Protein AF-A0A7L5FIG6-F1 (afdb_monomer_lite)

Sequence (132 aa):
MTQLLLTAAALLFFLNIPAQQEKPFLLISRYNMEKSFMCSPRAWISEEVNDRQEYALKRNEFVQEHKTSNPSTEFISAKECVTVYEYKKKQSGFDCQPTVHGIVKGMTIESYKEQLKNRIEKMLVNMPPNPK

Radius of gyration: 21.61 Å; chains: 1; bounding box: 67×34×54 Å

Secondary structure (DSSP, 8-state):
-HHHHHHHHHHHHHHHGGGS-PPPEEEEEEE-TTS-TTTPPEEEEEEE-SSHHHHHHHHHHHHHHTT-S--EEEEE-TT-EEEEEEEE---TT-SS--EEEEEEEESSHHHHHHHHHHHHHHHHHTPPPPP-

pLDDT: mean 71.75, std 11.19, range [41.94, 90.81]

Structure (mmCIF, N/CA/C/O backbone):
data_AF-A0A7L5FIG6-F1
#
_entry.id   AF-A0A7L5FIG6-F1
#
loop_
_atom_site.group_PDB
_atom_site.id
_atom_site.type_symbol
_atom_site.label_atom_id
_atom_site.label_alt_id
_atom_site.label_comp_id
_atom_site.label_asym_id
_atom_site.label_entity_id
_atom_site.label_seq_id
_atom_site.pdbx_PDB_ins_code
_atom_site.Cartn_x
_atom_site.Cartn_y
_atom_site.Cartn_z
_atom_site.occupancy
_atom_site.B_iso_or_equiv
_atom_site.auth_seq_id
_atom_site.auth_comp_id
_atom_site.auth_asym_id
_atom_site.auth_atom_id
_atom_site.pdbx_PDB_model_num
ATOM 1 N N . MET A 1 1 ? -40.135 15.916 30.447 1.00 62.22 1 MET A N 1
ATOM 2 C CA . MET A 1 1 ? -39.289 14.702 30.560 1.00 62.22 1 MET A CA 1
ATOM 3 C C . MET A 1 1 ? -38.956 14.092 29.200 1.00 62.22 1 MET A C 1
ATOM 5 O O . MET A 1 1 ? -37.790 13.852 28.929 1.00 62.22 1 MET A O 1
ATOM 9 N N . THR A 1 2 ? -39.936 13.910 28.315 1.00 65.06 2 THR A N 1
ATOM 10 C CA . THR A 1 2 ? -39.784 13.295 26.979 1.00 65.06 2 THR A CA 1
ATOM 11 C C . THR A 1 2 ? -38.789 14.011 26.055 1.00 65.06 2 THR A C 1
ATOM 13 O O . THR A 1 2 ? -38.041 13.367 25.331 1.00 65.06 2 THR A O 1
ATOM 16 N N . GLN A 1 3 ? -38.721 15.341 26.123 1.00 70.94 3 GLN A N 1
ATOM 17 C CA . GLN A 1 3 ? -37.838 16.156 25.276 1.00 70.94 3 GLN A CA 1
ATOM 18 C C . GLN A 1 3 ? -36.348 16.004 25.614 1.00 70.94 3 GLN A C 1
ATOM 20 O O . GLN A 1 3 ? -35.515 16.105 24.724 1.00 70.94 3 GLN A O 1
ATOM 25 N N . LEU A 1 4 ? -36.027 15.721 26.881 1.00 73.06 4 LEU A N 1
ATOM 26 C CA . LEU A 1 4 ? -34.656 15.546 27.377 1.00 73.06 4 LEU A CA 1
ATOM 27 C C . LEU A 1 4 ? -34.071 14.181 26.969 1.00 73.06 4 LEU A C 1
ATOM 29 O O . LEU A 1 4 ? -32.878 14.053 26.720 1.00 73.06 4 LEU A O 1
ATOM 33 N N . LEU A 1 5 ? -34.936 13.168 26.859 1.00 73.75 5 LEU A N 1
ATOM 34 C CA . LEU A 1 5 ? -34.581 11.832 26.373 1.00 73.75 5 LEU A CA 1
ATOM 35 C C . LEU A 1 5 ? -34.307 11.827 24.863 1.00 73.75 5 LEU A C 1
ATOM 37 O O . LEU A 1 5 ? -33.359 11.191 24.413 1.00 73.75 5 LEU A O 1
ATOM 41 N N . LEU A 1 6 ? -35.099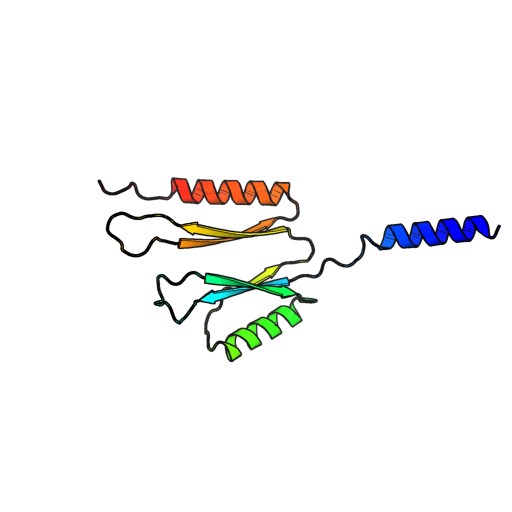 12.574 24.088 1.00 76.69 6 LEU A N 1
ATOM 42 C CA . LEU A 1 6 ? -34.919 12.709 22.638 1.00 76.69 6 LEU A CA 1
ATOM 43 C C . LEU A 1 6 ? -33.616 13.429 22.274 1.00 76.69 6 LEU A C 1
ATOM 45 O O . LEU A 1 6 ? -32.910 12.992 21.368 1.00 76.69 6 LEU A O 1
ATOM 49 N N . THR A 1 7 ? -33.257 14.493 22.997 1.00 77.44 7 THR A N 1
ATOM 50 C CA . THR A 1 7 ? -31.985 15.197 22.777 1.00 77.44 7 THR A CA 1
ATOM 51 C C . THR A 1 7 ? -30.778 14.360 23.181 1.00 77.44 7 THR A C 1
ATOM 53 O O . THR A 1 7 ? -29.793 14.352 22.446 1.00 77.44 7 THR A O 1
ATOM 56 N N . ALA A 1 8 ? -30.852 13.600 24.278 1.00 78.19 8 ALA A N 1
ATOM 57 C CA . ALA A 1 8 ? -29.785 12.676 24.668 1.00 78.19 8 ALA A CA 1
ATOM 58 C C . ALA A 1 8 ? -29.584 11.546 23.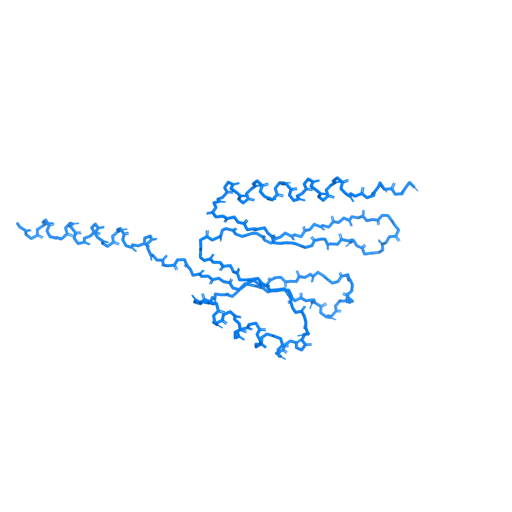640 1.00 78.19 8 ALA A C 1
ATOM 60 O O . ALA A 1 8 ? -28.449 11.234 23.279 1.00 78.19 8 ALA A O 1
ATOM 61 N N . ALA A 1 9 ? -30.675 10.973 23.120 1.00 78.19 9 ALA A N 1
ATOM 62 C CA . ALA A 1 9 ? -30.620 9.943 22.083 1.00 78.19 9 ALA A CA 1
ATOM 63 C C . ALA A 1 9 ? -30.040 10.475 20.761 1.00 78.19 9 ALA A C 1
ATOM 65 O O . ALA A 1 9 ? -29.221 9.803 20.137 1.00 78.19 9 ALA A O 1
ATOM 66 N N . ALA A 1 10 ? -30.407 11.699 20.364 1.00 76.31 10 ALA A N 1
ATOM 67 C CA . ALA A 1 10 ? -29.845 12.350 19.186 1.00 76.31 10 ALA A CA 1
ATOM 68 C C . ALA A 1 10 ? -28.338 12.608 19.349 1.00 76.31 10 ALA A C 1
ATOM 70 O O . ALA A 1 10 ? -27.565 12.256 18.462 1.00 76.31 10 ALA A O 1
ATOM 71 N N . LEU A 1 11 ? -27.900 13.141 20.497 1.00 76.12 11 LEU A N 1
ATOM 72 C CA 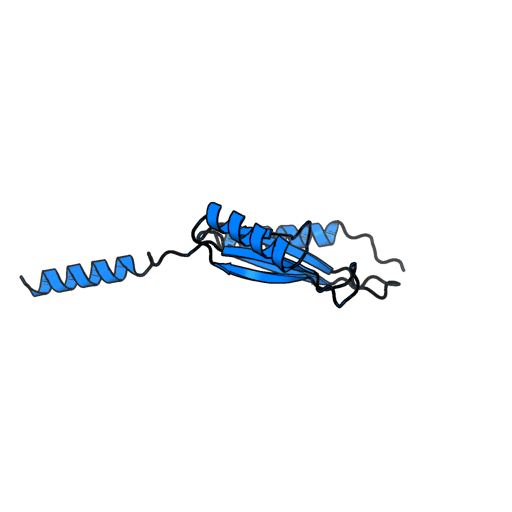. LEU A 1 11 ? -26.478 13.359 20.797 1.00 76.12 11 LEU A CA 1
ATOM 73 C C . LEU A 1 11 ? -25.668 12.056 20.765 1.00 76.12 11 LEU A C 1
ATOM 75 O O . LEU A 1 11 ? -24.585 12.030 20.188 1.00 76.12 11 LEU A O 1
ATOM 79 N N . LEU A 1 12 ? -26.201 10.968 21.327 1.00 69.38 12 LEU A N 1
ATOM 80 C CA . LEU A 1 12 ? -25.570 9.648 21.258 1.00 69.38 12 LEU A CA 1
ATOM 81 C C . LEU A 1 12 ? -25.458 9.148 19.814 1.00 69.38 12 LEU A C 1
ATOM 83 O O . LEU A 1 12 ? -24.421 8.607 19.444 1.00 69.38 12 LEU A O 1
ATOM 87 N N . PHE A 1 13 ? -26.471 9.363 18.974 1.00 68.25 13 PHE A N 1
ATOM 88 C CA . PHE A 1 13 ? -26.394 9.014 17.554 1.00 68.25 13 PHE A CA 1
ATOM 89 C C . PHE A 1 13 ? -25.313 9.827 16.826 1.00 68.25 13 PHE A C 1
ATOM 91 O O . PHE A 1 13 ? -24.484 9.245 16.132 1.00 68.25 13 PHE A O 1
ATOM 98 N N . PHE A 1 14 ? -25.250 11.147 17.038 1.00 65.69 14 PHE A N 1
ATOM 99 C CA . PHE A 1 14 ? -24.244 12.015 16.409 1.00 65.69 14 PHE A CA 1
ATOM 100 C C . PHE A 1 14 ? -22.807 11.717 16.861 1.00 65.69 14 PHE A C 1
ATOM 102 O O . PHE A 1 14 ? -21.887 11.834 16.055 1.00 65.69 14 PHE A O 1
ATOM 109 N N . LEU A 1 15 ? -22.605 11.281 18.109 1.00 61.44 15 LEU A N 1
ATOM 110 C CA . LEU A 1 15 ? -21.291 10.868 18.616 1.00 61.44 15 LEU A CA 1
ATOM 111 C C . LEU A 1 15 ? -20.835 9.499 18.082 1.00 61.44 15 LEU A C 1
ATOM 113 O O . LEU A 1 15 ? -19.637 9.234 18.058 1.00 61.44 15 LEU A O 1
ATOM 117 N N . ASN A 1 16 ? -21.757 8.645 17.622 1.00 57.81 16 ASN A N 1
ATOM 118 C CA . ASN A 1 16 ? -21.432 7.327 17.064 1.00 57.81 16 ASN A CA 1
ATOM 119 C C . ASN A 1 16 ? -21.250 7.321 15.534 1.00 57.81 16 ASN A C 1
ATOM 121 O O . ASN A 1 16 ? -20.671 6.379 15.003 1.00 57.81 16 ASN A O 1
ATOM 125 N N . ILE A 1 17 ? -21.679 8.360 14.806 1.00 57.34 17 ILE A N 1
ATOM 126 C CA . ILE A 1 17 ? -21.419 8.479 13.356 1.00 57.34 17 ILE A CA 1
ATOM 127 C C . ILE A 1 17 ? -19.914 8.537 13.021 1.00 57.34 17 ILE A C 1
ATOM 129 O O . ILE A 1 17 ? -19.509 7.810 12.118 1.00 57.34 17 ILE A O 1
ATOM 133 N N . PRO A 1 18 ? -19.045 9.289 13.732 1.00 54.84 18 PRO A N 1
ATOM 134 C CA . PRO A 1 18 ? -17.599 9.230 13.488 1.00 54.84 18 PRO A CA 1
ATOM 135 C C . PRO A 1 18 ? -16.952 7.915 13.961 1.00 54.84 18 PRO A C 1
ATOM 137 O O . PRO A 1 18 ? -15.773 7.699 13.708 1.00 54.84 18 PRO A O 1
ATOM 140 N N . ALA A 1 19 ? -17.708 7.025 14.618 1.00 53.34 19 ALA A N 1
ATOM 141 C CA . ALA A 1 19 ? -17.303 5.643 14.867 1.00 53.34 19 ALA A CA 1
ATOM 142 C C . ALA A 1 19 ? -17.693 4.694 13.716 1.00 53.34 19 ALA A C 1
ATOM 144 O O . ALA A 1 19 ? -17.510 3.482 13.857 1.00 53.34 19 ALA A O 1
ATOM 145 N N . GLN A 1 20 ? -18.206 5.210 12.581 1.00 53.19 20 GLN A N 1
ATOM 146 C CA . GLN A 1 20 ? -18.230 4.464 11.322 1.00 53.19 20 GLN A CA 1
ATOM 147 C C . GLN A 1 20 ? -16.812 3.980 11.052 1.00 53.19 20 GLN A C 1
ATOM 149 O O . GLN A 1 20 ? -15.912 4.759 10.757 1.00 53.19 20 GLN A O 1
ATOM 154 N N . GLN A 1 21 ? -16.634 2.681 11.271 1.00 55.25 21 GLN A N 1
ATOM 155 C CA . GLN A 1 21 ? -15.359 1.996 11.271 1.00 55.25 21 GLN A CA 1
ATOM 156 C C . GLN A 1 21 ? -14.659 2.273 9.949 1.00 55.25 21 GLN A C 1
ATOM 158 O O . GLN A 1 21 ? -15.046 1.730 8.915 1.00 55.25 21 GLN A O 1
ATOM 163 N N . GLU A 1 22 ? -13.623 3.107 9.990 1.00 63.91 22 GLU A N 1
ATOM 164 C CA . GLU A 1 22 ? -12.591 3.083 8.966 1.00 63.91 22 GLU A CA 1
ATOM 165 C C . GLU A 1 22 ? -12.175 1.612 8.834 1.00 63.91 22 GLU A C 1
ATOM 167 O O . GLU A 1 22 ? -11.852 0.954 9.830 1.00 63.91 22 GLU A O 1
ATOM 172 N N . LYS A 1 23 ? -12.319 1.040 7.638 1.00 62.50 23 LYS A N 1
ATOM 173 C CA . LYS A 1 23 ? -11.975 -0.360 7.392 1.00 62.50 23 LYS A CA 1
ATOM 174 C C . LYS A 1 23 ? -10.549 -0.438 6.863 1.00 62.50 23 LYS A C 1
ATOM 176 O O . LYS A 1 23 ? -10.145 0.426 6.082 1.00 62.50 23 LYS A O 1
ATOM 181 N N . PRO A 1 24 ? -9.767 -1.445 7.282 1.00 74.75 24 PRO A N 1
ATOM 182 C CA . PRO A 1 24 ? -8.474 -1.686 6.672 1.00 74.75 24 PRO A CA 1
ATOM 183 C C . PRO A 1 24 ? -8.624 -2.027 5.182 1.00 74.75 24 PRO A C 1
ATOM 185 O O . PRO A 1 24 ? -9.689 -2.416 4.703 1.00 74.75 24 PRO A O 1
ATOM 188 N N . PHE A 1 25 ? -7.541 -1.888 4.428 1.00 79.00 25 PHE A N 1
ATOM 189 C CA . PHE A 1 25 ? -7.524 -2.226 3.010 1.00 79.00 25 PHE A CA 1
ATOM 190 C C . PHE A 1 25 ? -6.218 -2.909 2.606 1.00 79.00 25 PHE A C 1
ATOM 192 O O . PHE A 1 25 ? -5.148 -2.702 3.182 1.00 79.00 25 PHE A O 1
ATOM 199 N N . LEU A 1 26 ? -6.325 -3.758 1.594 1.00 77.19 26 LEU A N 1
ATOM 200 C CA . LEU A 1 26 ? -5.237 -4.349 0.841 1.00 77.19 26 LEU A CA 1
ATOM 201 C C . LEU A 1 26 ? -4.844 -3.385 -0.282 1.00 77.19 26 LEU A C 1
ATOM 203 O O . LEU A 1 26 ? -5.660 -3.062 -1.141 1.00 77.19 26 LEU A O 1
ATOM 207 N N . LEU A 1 27 ? -3.579 -2.970 -0.311 1.00 77.75 27 LEU A N 1
ATOM 208 C CA . LEU A 1 27 ? -2.958 -2.385 -1.498 1.00 77.75 27 LEU A CA 1
ATOM 209 C C . LEU A 1 27 ? -2.193 -3.468 -2.241 1.00 77.75 27 LEU A C 1
ATOM 211 O O . LEU A 1 27 ? -1.311 -4.108 -1.671 1.00 77.75 27 LEU A O 1
ATOM 215 N N . ILE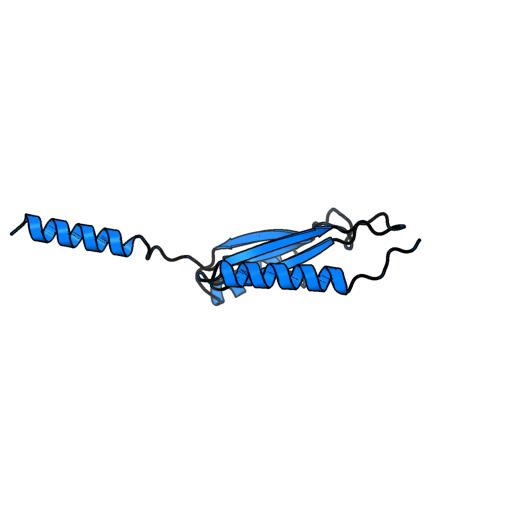 A 1 28 ? -2.486 -3.647 -3.521 1.00 73.19 28 ILE A N 1
ATOM 216 C CA . ILE A 1 28 ? -1.833 -4.643 -4.362 1.00 73.19 28 ILE A CA 1
ATOM 217 C C . ILE A 1 28 ? -1.382 -4.014 -5.669 1.00 73.19 28 ILE A C 1
ATOM 219 O O . ILE A 1 28 ? -2.138 -3.309 -6.330 1.00 73.19 28 ILE A O 1
ATOM 223 N N . SER A 1 29 ? -0.128 -4.244 -6.050 1.00 71.94 29 SER A N 1
ATOM 224 C CA . SER A 1 29 ? 0.365 -3.833 -7.362 1.00 71.94 29 SER A CA 1
ATOM 225 C C . SER A 1 29 ? 0.400 -5.002 -8.326 1.00 71.94 29 SER A C 1
ATOM 227 O O . SER A 1 29 ? 0.869 -6.096 -7.998 1.00 71.94 29 SER A O 1
ATOM 229 N N . ARG A 1 30 ? -0.038 -4.732 -9.555 1.00 68.12 30 ARG A N 1
ATOM 230 C CA . ARG A 1 30 ? 0.149 -5.629 -10.691 1.00 68.12 30 ARG A CA 1
ATOM 231 C C . ARG A 1 30 ? 1.135 -5.039 -11.683 1.00 68.12 30 ARG A C 1
ATOM 233 O O . ARG A 1 30 ? 1.086 -3.847 -11.999 1.00 68.12 30 ARG A O 1
ATOM 240 N N . TYR A 1 31 ? 2.002 -5.896 -12.206 1.00 61.22 31 TYR A N 1
ATOM 241 C CA . TYR A 1 31 ? 2.724 -5.592 -13.433 1.00 61.22 31 TYR A CA 1
ATOM 242 C C . TYR A 1 31 ? 1.730 -5.647 -14.588 1.00 61.22 31 TYR A C 1
ATOM 244 O O . TYR A 1 31 ? 0.974 -6.612 -14.711 1.00 61.22 31 TYR A O 1
ATOM 252 N N . ASN A 1 32 ? 1.712 -4.615 -15.427 1.00 58.81 32 ASN A N 1
ATOM 253 C CA . ASN A 1 32 ? 1.009 -4.720 -16.694 1.00 58.81 32 ASN A CA 1
ATOM 254 C C . ASN A 1 32 ? 1.820 -5.649 -17.611 1.00 58.81 32 ASN A C 1
ATOM 256 O O . ASN A 1 32 ? 2.794 -5.202 -18.204 1.00 58.81 32 ASN A O 1
ATOM 260 N N . MET A 1 33 ? 1.425 -6.924 -17.700 1.00 54.78 33 MET A N 1
ATOM 261 C CA . MET A 1 33 ? 2.148 -7.940 -18.476 1.00 54.78 33 MET A CA 1
ATOM 262 C C . MET A 1 33 ? 2.115 -7.700 -19.996 1.00 54.78 33 MET A C 1
ATOM 264 O O . MET A 1 33 ? 2.924 -8.286 -20.709 1.00 54.78 33 MET A O 1
ATOM 268 N N . GLU A 1 34 ? 1.225 -6.839 -20.505 1.00 55.66 34 GLU A N 1
ATOM 269 C CA . GLU A 1 34 ? 1.168 -6.491 -21.935 1.00 55.66 34 GLU A CA 1
ATOM 270 C C . GLU A 1 34 ? 2.294 -5.539 -22.357 1.00 55.66 34 GLU A C 1
ATOM 272 O O . GLU A 1 34 ? 2.599 -5.406 -23.541 1.00 55.66 34 GLU A O 1
ATOM 277 N N . LYS A 1 35 ? 2.928 -4.861 -21.395 1.00 51.25 35 LYS A N 1
ATOM 278 C CA . LYS A 1 35 ? 4.102 -4.015 -21.619 1.00 51.25 35 LYS A CA 1
ATOM 279 C C . LYS A 1 35 ? 5.288 -4.709 -20.953 1.00 51.25 35 LYS A C 1
ATOM 281 O O . LYS A 1 35 ? 5.168 -5.252 -19.867 1.00 51.25 35 LYS A O 1
ATOM 286 N N . SER A 1 36 ? 6.423 -4.764 -21.634 1.00 48.47 36 SER A N 1
ATOM 287 C CA . SER A 1 36 ? 7.605 -5.547 -21.251 1.00 48.47 36 SER A CA 1
ATOM 288 C C . SER A 1 36 ? 7.975 -5.469 -19.754 1.00 48.47 36 SER A C 1
ATOM 290 O O . SER A 1 36 ? 7.994 -4.397 -19.147 1.00 48.47 36 SER A O 1
ATOM 292 N N . PHE A 1 37 ? 8.340 -6.635 -19.202 1.00 53.25 37 PHE A N 1
ATOM 293 C CA . PHE A 1 37 ? 8.550 -6.973 -17.780 1.00 53.25 37 PHE A CA 1
ATOM 294 C C . PHE A 1 37 ? 9.384 -5.982 -16.937 1.00 53.25 37 PHE A C 1
ATOM 296 O O . PHE A 1 37 ? 9.270 -5.981 -15.714 1.00 53.25 37 PHE A O 1
ATOM 303 N N . MET A 1 38 ? 10.238 -5.156 -17.557 1.00 53.16 38 MET A N 1
ATOM 304 C CA . MET A 1 38 ? 11.124 -4.213 -16.854 1.00 53.16 38 MET A CA 1
ATOM 305 C C . MET A 1 38 ? 10.642 -2.755 -16.838 1.00 53.16 38 MET A C 1
ATOM 307 O O . MET A 1 38 ? 11.092 -1.996 -15.985 1.00 53.16 38 MET A O 1
ATOM 311 N N . CYS A 1 39 ? 9.752 -2.347 -17.749 1.00 57.03 39 CYS A N 1
ATOM 312 C CA . CYS A 1 39 ? 9.395 -0.930 -17.948 1.00 57.03 39 CYS A CA 1
ATOM 313 C C . CYS A 1 39 ? 7.880 -0.680 -17.953 1.00 57.03 39 CYS A C 1
ATOM 315 O O . CYS A 1 39 ? 7.416 0.420 -18.256 1.00 57.03 39 CYS A O 1
ATOM 317 N N . SER A 1 40 ? 7.090 -1.698 -17.616 1.00 57.88 40 SER A N 1
ATOM 318 C CA . SER A 1 40 ? 5.648 -1.577 -17.446 1.00 57.88 40 SER A CA 1
ATOM 319 C C . SER A 1 40 ? 5.308 -0.817 -16.157 1.00 57.88 40 SER A C 1
ATOM 321 O O . SER A 1 40 ? 5.765 -1.233 -15.086 1.00 57.88 40 SER A O 1
ATOM 323 N N . PRO A 1 41 ? 4.479 0.242 -16.213 1.00 56.31 41 PRO A N 1
ATOM 324 C CA . PRO A 1 41 ? 4.010 0.913 -15.007 1.00 56.31 41 PRO A CA 1
ATOM 325 C C . PRO A 1 41 ? 3.255 -0.077 -14.114 1.00 56.31 41 PRO A C 1
ATOM 327 O O . PRO A 1 41 ? 2.440 -0.871 -14.598 1.00 56.31 41 PRO A O 1
ATOM 330 N N . ARG A 1 42 ? 3.534 -0.041 -12.807 1.00 66.12 42 ARG A N 1
ATOM 331 C CA . ARG A 1 42 ? 2.769 -0.810 -11.821 1.00 66.12 42 ARG A CA 1
ATOM 332 C C . ARG A 1 42 ? 1.430 -0.127 -11.579 1.00 66.12 42 ARG A C 1
ATOM 334 O O . ARG A 1 42 ? 1.392 1.000 -11.094 1.00 66.12 42 ARG A O 1
ATOM 341 N N . ALA A 1 43 ? 0.338 -0.824 -11.878 1.00 66.88 43 ALA A N 1
ATOM 342 C CA . ALA A 1 43 ? -0.989 -0.376 -11.477 1.00 66.88 43 ALA A CA 1
ATOM 343 C C . ALA A 1 43 ? -1.251 -0.850 -10.046 1.00 66.88 43 ALA A C 1
ATOM 345 O O . ALA A 1 43 ? -1.141 -2.046 -9.767 1.00 66.88 43 ALA A O 1
ATOM 346 N N . TRP A 1 44 ? -1.574 0.084 -9.156 1.00 73.12 44 TRP A N 1
ATOM 347 C CA . TRP A 1 44 ? -1.980 -0.212 -7.787 1.00 73.12 44 TRP A CA 1
ATOM 348 C C . TRP A 1 44 ? -3.499 -0.290 -7.709 1.00 73.12 44 TRP A C 1
ATOM 350 O O . TRP A 1 44 ? -4.195 0.588 -8.214 1.00 73.12 44 TRP A O 1
ATOM 360 N N . ILE A 1 45 ? -3.991 -1.352 -7.089 1.00 72.12 45 ILE A N 1
ATOM 361 C CA . ILE A 1 45 ? -5.401 -1.598 -6.813 1.00 72.12 45 ILE A CA 1
ATOM 362 C C . ILE A 1 45 ? -5.559 -1.601 -5.290 1.00 72.12 45 ILE A C 1
ATOM 364 O O . ILE A 1 45 ? -4.676 -2.075 -4.570 1.00 72.12 45 ILE A O 1
ATOM 368 N N . SER A 1 46 ? -6.659 -1.034 -4.807 1.00 78.75 46 SER A N 1
ATOM 369 C CA . SER A 1 46 ? -7.035 -1.034 -3.395 1.00 78.75 46 SER A CA 1
ATOM 370 C C . SER A 1 46 ? -8.314 -1.838 -3.206 1.00 78.75 46 SER A C 1
ATOM 372 O O . SER A 1 46 ? -9.301 -1.572 -3.890 1.00 78.75 46 SER A O 1
ATOM 374 N N . GLU A 1 47 ? -8.314 -2.762 -2.255 1.00 80.56 47 GLU A N 1
ATOM 375 C CA . GLU A 1 47 ? -9.499 -3.523 -1.866 1.00 80.56 47 GLU A CA 1
ATOM 376 C C . GLU A 1 47 ? -9.715 -3.454 -0.361 1.00 80.56 47 GLU A C 1
ATOM 378 O O . GLU A 1 47 ? -8.792 -3.705 0.408 1.00 80.56 47 GLU A O 1
ATOM 383 N N . GLU A 1 48 ? -10.937 -3.166 0.077 1.00 80.56 48 GLU A N 1
ATOM 384 C CA . GLU A 1 48 ? -11.284 -3.240 1.498 1.00 80.56 48 GLU A CA 1
ATOM 385 C C . GLU A 1 48 ? -11.146 -4.677 2.025 1.00 80.56 48 GLU A C 1
ATOM 387 O O . GLU A 1 48 ? -11.430 -5.655 1.320 1.00 80.56 48 GLU A O 1
ATOM 392 N N . VAL A 1 49 ? -10.707 -4.784 3.279 1.00 83.88 49 VAL A N 1
ATOM 393 C CA . VAL A 1 49 ? -10.637 -6.023 4.060 1.00 83.88 49 VAL A CA 1
ATOM 394 C C . VAL A 1 49 ? -11.106 -5.736 5.482 1.00 83.88 49 VAL A C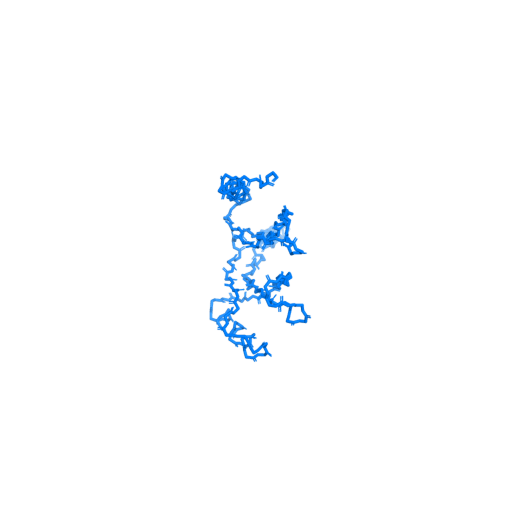 1
ATOM 396 O O . VAL A 1 49 ? -11.034 -4.606 5.953 1.00 83.88 49 VAL A O 1
ATOM 399 N N . ASN A 1 50 ? -11.582 -6.746 6.198 1.00 82.06 50 ASN A N 1
ATOM 400 C CA . ASN A 1 50 ? -12.001 -6.593 7.588 1.00 82.06 50 ASN A CA 1
ATOM 401 C C . ASN A 1 50 ? -10.829 -6.811 8.553 1.00 82.06 50 ASN A C 1
ATOM 403 O O . ASN A 1 50 ? -10.729 -6.133 9.575 1.00 82.06 50 ASN A O 1
ATOM 407 N N . ASP A 1 51 ? -9.917 -7.728 8.222 1.00 81.56 51 ASP A N 1
ATOM 408 C CA . ASP A 1 51 ? -8.789 -8.086 9.078 1.00 81.56 51 ASP A CA 1
ATOM 409 C C . ASP A 1 51 ? -7.590 -8.674 8.303 1.00 81.56 51 ASP A C 1
ATOM 411 O O . ASP A 1 51 ? -7.529 -8.703 7.070 1.00 81.56 51 ASP A O 1
ATOM 415 N N . ARG A 1 52 ? -6.586 -9.130 9.061 1.00 83.50 52 ARG A N 1
ATOM 416 C CA . ARG A 1 52 ? -5.351 -9.708 8.523 1.00 83.50 52 ARG A CA 1
ATOM 417 C C . ARG A 1 52 ? -5.535 -11.117 7.943 1.00 83.50 52 ARG A C 1
ATOM 419 O O . ARG A 1 52 ? -4.728 -11.520 7.104 1.00 83.50 52 ARG A O 1
ATOM 426 N N . GLN A 1 53 ? -6.534 -11.876 8.393 1.00 88.38 53 GLN A N 1
ATOM 427 C CA . GLN A 1 53 ? -6.840 -13.192 7.828 1.00 88.38 53 GLN A CA 1
ATOM 428 C C . GLN A 1 53 ? -7.472 -13.035 6.446 1.00 88.38 53 GLN A C 1
ATOM 430 O O . GLN A 1 53 ? -6.999 -13.659 5.497 1.00 88.38 53 GLN A O 1
ATOM 435 N N . GLU A 1 54 ? -8.450 -12.138 6.304 1.00 86.31 54 GLU A N 1
ATOM 436 C CA . GLU A 1 54 ? -9.053 -11.814 5.009 1.00 86.31 54 GLU A CA 1
ATOM 437 C C . GLU A 1 54 ? -8.016 -11.252 4.030 1.00 86.31 54 GLU A C 1
ATOM 439 O O . GLU A 1 54 ? -7.965 -11.667 2.874 1.00 86.31 54 GLU A O 1
ATOM 444 N N . TYR A 1 55 ? -7.109 -10.391 4.504 1.00 87.19 55 TYR A N 1
ATOM 445 C CA . TYR A 1 55 ? -5.956 -9.944 3.717 1.00 87.19 55 TYR A CA 1
ATOM 446 C C . TYR A 1 55 ? -5.143 -11.112 3.140 1.00 87.19 55 TYR A C 1
ATOM 448 O O . TYR A 1 55 ? -4.788 -11.101 1.959 1.00 87.19 55 TYR A O 1
ATOM 456 N N . ALA A 1 56 ? -4.821 -12.116 3.962 1.00 87.75 56 ALA A N 1
ATOM 457 C CA . ALA A 1 56 ? -4.017 -13.253 3.523 1.00 87.75 56 ALA A CA 1
ATOM 458 C C . ALA A 1 56 ? -4.757 -14.090 2.472 1.00 87.75 56 ALA A C 1
ATOM 460 O O . ALA A 1 56 ? -4.142 -14.536 1.502 1.00 87.75 56 ALA A O 1
ATOM 461 N N . LEU A 1 57 ? -6.068 -14.260 2.651 1.00 90.81 57 LEU A N 1
ATOM 462 C CA . LEU A 1 57 ? -6.935 -14.965 1.716 1.00 90.81 57 LEU A CA 1
ATOM 463 C C . LEU A 1 57 ? -6.991 -14.246 0.361 1.00 90.81 57 LEU A C 1
ATOM 465 O O . LEU A 1 57 ? -6.566 -14.826 -0.637 1.00 90.81 57 LEU A O 1
ATOM 469 N N . LYS A 1 58 ? -7.361 -12.961 0.337 1.00 86.44 58 LYS A N 1
ATOM 470 C CA . LYS A 1 58 ? -7.433 -12.166 -0.901 1.00 86.44 58 LYS A CA 1
ATOM 471 C C . LYS A 1 58 ? -6.098 -12.061 -1.631 1.00 86.44 58 LYS A C 1
ATOM 473 O O . LYS A 1 58 ? -6.033 -12.144 -2.855 1.00 86.44 58 LYS A O 1
ATOM 478 N N . ARG A 1 59 ? -4.990 -11.929 -0.893 1.00 86.50 59 ARG A N 1
ATOM 479 C CA . ARG A 1 59 ? -3.646 -11.963 -1.486 1.00 86.50 59 ARG A CA 1
ATOM 480 C C . ARG A 1 59 ? -3.388 -13.283 -2.218 1.00 86.50 59 ARG A C 1
ATOM 482 O O . ARG A 1 59 ? -2.793 -13.270 -3.295 1.00 86.50 59 ARG A O 1
ATOM 489 N N . ASN A 1 60 ? -3.779 -14.409 -1.627 1.00 88.88 60 ASN A N 1
ATOM 490 C CA . ASN A 1 60 ? -3.593 -15.724 -2.238 1.00 88.88 60 ASN A CA 1
ATOM 491 C C . ASN A 1 60 ? -4.498 -15.912 -3.460 1.00 88.88 60 ASN A C 1
ATOM 493 O O . ASN A 1 60 ? -4.030 -16.423 -4.475 1.00 88.88 60 ASN A O 1
ATOM 497 N N . GLU A 1 61 ? -5.750 -15.459 -3.392 1.00 90.19 61 GLU A N 1
ATOM 498 C CA . GLU A 1 61 ? -6.675 -15.462 -4.532 1.00 90.19 61 GLU A CA 1
ATOM 499 C C . GLU A 1 61 ? -6.101 -14.661 -5.700 1.00 90.19 61 GLU A C 1
ATOM 501 O O . GLU A 1 61 ? -5.999 -15.175 -6.813 1.00 90.19 61 GLU A O 1
ATOM 506 N N . PHE A 1 62 ? -5.592 -13.456 -5.430 1.00 85.56 62 PHE A N 1
ATOM 507 C CA . PHE A 1 62 ? -4.954 -12.630 -6.448 1.00 85.56 62 PHE A CA 1
ATOM 508 C C . PHE A 1 62 ? -3.750 -13.324 -7.098 1.00 85.56 62 PHE A C 1
ATOM 510 O O . PHE A 1 62 ? -3.607 -13.301 -8.322 1.00 85.56 62 PHE A O 1
ATOM 517 N N . VAL A 1 63 ? -2.880 -13.948 -6.291 1.00 85.19 63 VAL A N 1
ATOM 518 C CA . VAL A 1 63 ? -1.730 -14.739 -6.771 1.00 85.19 63 VAL A CA 1
ATOM 519 C C . VAL A 1 63 ? -2.179 -15.812 -7.762 1.00 85.19 63 VAL A C 1
ATOM 521 O O . VAL A 1 63 ? -1.557 -15.969 -8.816 1.00 85.19 63 VAL A O 1
ATOM 524 N N . GLN A 1 64 ? -3.253 -16.531 -7.433 1.00 87.88 64 GLN A N 1
ATOM 525 C CA . GLN A 1 64 ? -3.783 -17.615 -8.254 1.00 87.88 64 GLN A CA 1
ATOM 526 C C . GLN A 1 64 ? -4.439 -17.097 -9.537 1.00 87.88 64 GLN A C 1
ATOM 528 O O . GLN A 1 64 ? -4.092 -17.563 -10.623 1.00 87.88 64 GLN A O 1
ATOM 533 N N . GLU A 1 65 ? -5.329 -16.111 -9.427 1.00 86.25 65 GLU A N 1
ATOM 534 C CA . GLU A 1 65 ? -6.053 -15.520 -10.557 1.00 86.25 65 GLU A CA 1
ATOM 535 C C . GLU A 1 65 ? -5.091 -14.907 -11.583 1.00 86.25 65 GLU A C 1
ATOM 537 O O . GLU A 1 65 ? -5.201 -15.147 -12.786 1.00 86.25 65 GLU A O 1
ATOM 542 N N . HIS A 1 66 ? -4.090 -14.168 -11.102 1.00 78.56 66 HIS A N 1
ATOM 543 C CA . HIS A 1 66 ? -3.163 -13.419 -11.949 1.00 78.56 66 HIS A CA 1
ATOM 544 C C . HIS A 1 66 ? -1.879 -14.188 -12.282 1.00 78.56 66 HIS A C 1
ATOM 546 O O . HIS A 1 66 ? -0.981 -13.628 -12.916 1.00 78.56 66 HIS A O 1
ATOM 552 N N . LYS A 1 67 ? -1.769 -15.457 -11.859 1.00 82.31 67 LYS A N 1
ATOM 553 C CA . LYS A 1 67 ? -0.613 -16.340 -12.104 1.00 82.31 67 LYS A CA 1
ATOM 554 C C . LYS A 1 67 ? 0.732 -15.670 -11.778 1.00 82.31 67 LYS A C 1
ATOM 556 O O . LYS A 1 67 ? 1.711 -15.824 -12.507 1.00 82.31 67 LYS A O 1
ATOM 561 N N . THR A 1 68 ? 0.779 -14.902 -10.690 1.00 76.06 68 THR A N 1
ATOM 562 C CA . THR A 1 68 ? 1.971 -14.154 -10.262 1.00 76.06 68 THR A CA 1
ATOM 563 C C . THR A 1 68 ? 2.586 -14.789 -9.026 1.00 76.06 68 THR A C 1
ATOM 565 O O . THR A 1 68 ? 1.895 -15.056 -8.053 1.00 76.06 68 THR A O 1
ATOM 568 N N . SER A 1 69 ? 3.897 -15.022 -9.028 1.00 71.12 69 SER A N 1
ATOM 569 C CA . SER A 1 69 ? 4.588 -15.653 -7.896 1.00 71.12 69 SER A CA 1
ATOM 570 C C . SER A 1 69 ? 4.998 -14.669 -6.797 1.00 71.12 69 SER A C 1
ATOM 572 O O . SER A 1 69 ? 5.318 -15.092 -5.688 1.00 71.12 69 SER A O 1
ATOM 574 N N . ASN A 1 70 ? 5.001 -13.361 -7.079 1.00 69.25 70 ASN A N 1
ATOM 575 C CA . ASN A 1 70 ? 5.469 -12.351 -6.130 1.00 69.25 70 ASN A CA 1
ATOM 576 C C . ASN A 1 70 ? 4.779 -10.988 -6.335 1.00 69.25 70 ASN A C 1
ATOM 578 O O . ASN A 1 70 ? 5.416 -10.034 -6.797 1.00 69.25 70 ASN A O 1
ATOM 582 N N . PRO A 1 71 ? 3.472 -10.869 -6.036 1.00 75.88 71 PRO A N 1
ATOM 583 C CA . PRO A 1 71 ? 2.815 -9.572 -6.060 1.00 75.88 71 PRO A CA 1
ATOM 584 C C . PRO A 1 71 ? 3.351 -8.710 -4.915 1.00 75.88 71 PRO A C 1
ATOM 586 O O . PRO A 1 71 ? 3.550 -9.188 -3.795 1.00 75.88 71 PRO A O 1
ATOM 589 N N . SER A 1 72 ? 3.559 -7.420 -5.177 1.00 77.31 72 SER A N 1
ATOM 590 C CA . SER A 1 72 ? 3.834 -6.474 -4.098 1.00 77.31 72 SER A CA 1
ATOM 591 C C . SER A 1 72 ? 2.496 -6.063 -3.485 1.00 77.31 72 SER A C 1
ATOM 593 O O . SER A 1 72 ? 1.678 -5.411 -4.136 1.00 77.31 72 SER A O 1
ATOM 595 N N . THR A 1 73 ? 2.284 -6.517 -2.251 1.00 80.44 73 THR A N 1
ATOM 596 C CA . THR A 1 73 ? 1.058 -6.352 -1.460 1.00 80.44 73 THR A CA 1
ATOM 597 C C . THR A 1 73 ? 1.366 -5.723 -0.119 1.00 80.44 73 THR A C 1
ATOM 599 O O . THR A 1 73 ? 2.372 -6.078 0.492 1.00 80.44 73 THR A O 1
ATOM 602 N N . GLU A 1 74 ? 0.464 -4.887 0.375 1.00 85.44 74 GLU A N 1
ATOM 603 C CA . GLU A 1 74 ? 0.599 -4.226 1.662 1.00 85.44 74 GLU A CA 1
ATOM 604 C C . GLU A 1 74 ? -0.749 -4.213 2.396 1.00 85.44 74 GLU A C 1
ATOM 606 O O . GLU A 1 74 ? -1.766 -3.817 1.826 1.00 85.44 74 GLU A O 1
ATOM 611 N N . PHE A 1 75 ? -0.758 -4.648 3.659 1.00 84.31 75 PHE A N 1
ATOM 612 C CA . PHE A 1 75 ? -1.912 -4.480 4.546 1.00 84.31 75 PHE A CA 1
ATOM 613 C C . PHE A 1 75 ? -1.866 -3.083 5.160 1.00 84.31 75 PHE A C 1
ATOM 615 O O . PHE A 1 75 ? -0.847 -2.702 5.754 1.00 84.31 75 PHE A O 1
ATOM 622 N N . ILE A 1 76 ? -2.955 -2.335 5.012 1.00 83.62 76 ILE A N 1
ATOM 623 C CA . ILE A 1 76 ? -3.122 -1.010 5.594 1.00 83.62 76 ILE A CA 1
ATOM 624 C C . ILE A 1 76 ? -4.222 -1.075 6.638 1.00 83.62 76 ILE A C 1
ATOM 626 O O . ILE A 1 76 ? -5.355 -1.452 6.341 1.00 83.62 76 ILE A O 1
ATOM 630 N N . SER A 1 77 ? -3.887 -0.710 7.870 1.00 83.38 77 SER A N 1
ATOM 631 C CA . SER A 1 77 ? -4.882 -0.592 8.923 1.00 83.38 77 SER A CA 1
ATOM 632 C C . SER A 1 77 ? -5.778 0.623 8.685 1.00 83.38 77 SER A C 1
ATOM 634 O O . SER A 1 77 ? -5.348 1.629 8.131 1.00 83.38 77 SER A O 1
ATOM 636 N N . ALA A 1 78 ? -6.998 0.561 9.204 1.00 77.12 78 ALA A N 1
ATOM 637 C CA . ALA A 1 78 ? -7.951 1.666 9.213 1.00 77.12 78 ALA A CA 1
ATOM 638 C C . ALA A 1 78 ? -7.366 3.025 9.645 1.00 77.12 78 ALA A C 1
ATOM 640 O O . ALA A 1 78 ? -7.757 4.061 9.133 1.00 77.12 78 ALA A O 1
ATOM 641 N N . LYS A 1 79 ? -6.406 3.006 10.577 1.00 80.25 79 LYS A N 1
ATOM 642 C CA . LYS A 1 79 ? -5.832 4.200 11.215 1.00 80.25 79 LYS A CA 1
ATOM 643 C C . LYS A 1 79 ? -4.619 4.767 10.474 1.00 80.25 79 LYS A C 1
ATOM 645 O O . LYS A 1 79 ? -3.963 5.673 10.982 1.00 80.25 79 LYS A O 1
ATOM 650 N N . GLU A 1 80 ? -4.244 4.181 9.342 1.00 79.81 80 GLU A N 1
ATOM 651 C CA . GLU A 1 80 ? -3.079 4.600 8.570 1.00 79.81 80 GLU A CA 1
ATOM 652 C C . GLU A 1 80 ? -3.505 5.444 7.365 1.00 79.81 80 GLU A C 1
ATOM 654 O O . GLU A 1 80 ? -4.253 5.007 6.495 1.00 79.81 80 GLU A O 1
ATOM 659 N N . CYS A 1 81 ? -2.950 6.649 7.261 1.00 75.94 81 CYS A N 1
ATOM 660 C CA . CYS A 1 81 ? -2.948 7.419 6.026 1.00 75.94 81 CYS A CA 1
ATOM 661 C C . CYS A 1 81 ? -1.896 6.840 5.079 1.00 75.94 81 CYS A C 1
ATOM 663 O O . CYS A 1 81 ? -0.733 6.692 5.466 1.00 75.94 81 CYS A O 1
ATOM 665 N N . VAL A 1 82 ? -2.274 6.560 3.831 1.00 76.19 82 VAL A N 1
ATOM 666 C CA . VAL A 1 82 ? -1.372 5.952 2.847 1.00 76.19 82 VAL A CA 1
ATOM 667 C C . VAL A 1 82 ? -1.420 6.684 1.521 1.00 76.19 82 VAL A C 1
ATOM 669 O O . VAL A 1 82 ? -2.488 7.053 1.043 1.00 76.19 82 VAL A O 1
ATOM 672 N N . THR A 1 83 ? -0.251 6.857 0.908 1.00 74.00 83 THR A N 1
ATOM 673 C CA . THR A 1 83 ? -0.145 7.307 -0.479 1.00 74.00 83 THR A CA 1
ATOM 674 C C . THR A 1 83 ? 0.727 6.354 -1.269 1.00 74.00 83 THR A C 1
ATOM 676 O O . THR A 1 83 ? 1.770 5.880 -0.801 1.00 74.00 83 THR A O 1
ATOM 679 N N . VAL A 1 84 ? 0.294 6.109 -2.495 1.00 75.56 84 VAL A N 1
ATOM 680 C CA . VAL A 1 84 ? 1.074 5.434 -3.519 1.00 75.56 84 VAL A CA 1
ATOM 681 C C . VAL A 1 84 ? 1.651 6.519 -4.413 1.00 75.56 84 VAL A C 1
ATOM 683 O O . VAL A 1 84 ? 0.911 7.360 -4.917 1.00 75.56 84 VAL A O 1
ATOM 686 N N . TYR A 1 85 ? 2.965 6.511 -4.615 1.00 72.44 85 TYR A N 1
ATOM 687 C CA . TYR A 1 85 ? 3.615 7.463 -5.509 1.00 72.44 85 TYR A CA 1
ATOM 688 C C . TYR A 1 85 ? 4.356 6.752 -6.636 1.00 72.44 85 TYR A C 1
ATOM 690 O O . TYR A 1 85 ? 4.881 5.644 -6.488 1.00 72.44 85 TYR A O 1
ATOM 698 N N . GLU A 1 86 ? 4.406 7.443 -7.767 1.00 72.31 86 GLU A N 1
ATOM 699 C CA . GLU A 1 86 ? 5.165 7.080 -8.950 1.00 72.31 86 GLU A CA 1
ATOM 700 C C . GLU A 1 86 ? 6.113 8.236 -9.266 1.00 72.31 86 GLU A C 1
ATOM 702 O O . GLU A 1 86 ? 5.682 9.370 -9.472 1.00 72.31 86 GLU A O 1
ATOM 707 N N . TYR A 1 87 ? 7.413 7.961 -9.281 1.00 70.75 87 TYR A N 1
ATOM 708 C CA . TYR A 1 87 ? 8.435 8.931 -9.644 1.00 70.75 87 TYR A CA 1
ATOM 709 C C . TYR A 1 87 ? 9.125 8.483 -10.928 1.00 70.75 87 TYR A C 1
ATOM 711 O O . TYR A 1 87 ? 9.834 7.476 -10.935 1.00 70.75 87 TYR A O 1
ATOM 719 N N . LYS A 1 88 ? 8.928 9.236 -12.013 1.00 69.38 88 LYS A N 1
ATOM 720 C CA . LYS A 1 88 ? 9.597 9.001 -13.296 1.00 69.38 88 LYS A CA 1
ATOM 721 C C . LYS A 1 88 ? 10.848 9.853 -13.386 1.00 69.38 88 LYS A C 1
ATOM 723 O O . LYS A 1 88 ? 10.775 11.074 -13.258 1.00 69.38 88 LYS A O 1
ATOM 728 N N . LYS A 1 89 ? 11.984 9.226 -13.676 1.00 66.88 89 LYS A N 1
ATOM 729 C CA . LYS A 1 89 ? 13.211 9.939 -14.032 1.00 66.88 89 LYS A CA 1
ATOM 730 C C . LYS A 1 89 ? 13.550 9.678 -15.489 1.00 66.88 89 LYS A C 1
ATOM 732 O O . LYS A 1 89 ? 13.624 8.538 -15.928 1.00 66.88 89 LYS A O 1
ATOM 737 N N . LYS A 1 90 ? 13.828 10.744 -16.236 1.00 61.47 90 LYS A N 1
ATOM 738 C CA . LYS A 1 90 ? 14.451 10.641 -17.556 1.00 61.47 90 LYS A CA 1
ATOM 739 C C . LYS A 1 90 ? 15.944 10.375 -17.360 1.00 61.47 90 LYS A C 1
ATOM 741 O O . LYS A 1 90 ? 16.644 11.227 -16.818 1.00 61.47 90 LYS A O 1
ATOM 746 N N . GLN A 1 91 ? 16.422 9.201 -17.761 1.00 60.56 91 GLN A N 1
ATOM 747 C CA . GLN A 1 91 ? 17.849 8.885 -17.785 1.00 60.56 91 GLN A CA 1
ATOM 748 C C . GLN A 1 91 ? 18.345 9.029 -19.228 1.00 60.56 91 GLN A 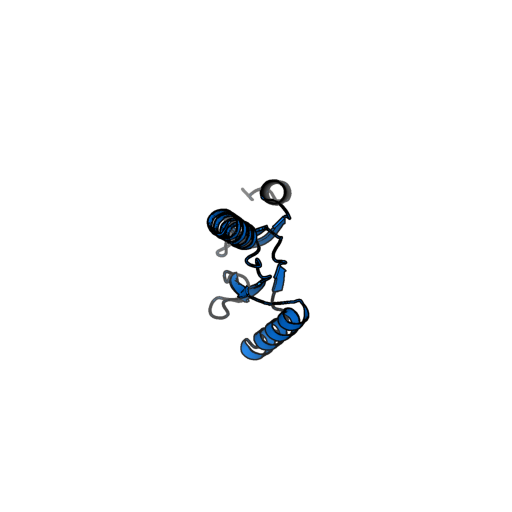C 1
ATOM 750 O O . GLN A 1 91 ? 17.716 8.513 -20.149 1.00 60.56 91 GLN A O 1
ATOM 755 N N . SER A 1 92 ? 19.419 9.795 -19.439 1.00 59.34 92 SER A N 1
ATOM 756 C CA . SER A 1 92 ? 20.001 9.965 -20.777 1.00 59.34 92 SER A CA 1
ATOM 757 C C . SER A 1 92 ? 20.492 8.613 -21.307 1.00 59.34 92 SER A C 1
ATOM 759 O O . SER A 1 92 ? 21.145 7.877 -20.568 1.00 59.34 92 SER A O 1
ATOM 761 N N . GLY A 1 93 ? 20.158 8.275 -22.556 1.00 62.41 93 GLY A N 1
ATOM 762 C CA . GLY A 1 93 ? 20.599 7.037 -23.213 1.00 62.41 93 GLY A CA 1
ATOM 763 C C . GLY A 1 93 ? 19.758 5.779 -22.948 1.00 62.41 93 GLY A C 1
ATOM 764 O O . GLY A 1 93 ? 20.129 4.716 -23.432 1.00 62.41 93 GLY A O 1
ATOM 765 N N . PHE A 1 94 ? 18.636 5.876 -22.226 1.00 59.75 94 PHE A N 1
ATOM 766 C CA . PHE A 1 94 ? 17.676 4.775 -22.065 1.00 59.75 94 PHE A CA 1
ATOM 767 C C . PHE A 1 94 ? 16.311 5.150 -22.659 1.00 59.75 94 PHE A C 1
ATOM 769 O O . PHE A 1 94 ? 15.767 6.210 -22.345 1.00 59.75 94 PHE A O 1
ATOM 776 N N . ASP A 1 95 ? 15.716 4.246 -23.444 1.00 56.94 95 ASP A N 1
ATOM 777 C CA . ASP A 1 95 ? 14.345 4.395 -23.978 1.00 56.94 95 ASP A CA 1
ATOM 778 C C . ASP A 1 95 ? 13.269 4.288 -22.880 1.00 56.94 95 ASP A C 1
ATOM 780 O O . ASP A 1 95 ? 12.115 4.683 -23.049 1.00 56.94 95 ASP A O 1
ATOM 784 N N . CYS A 1 96 ? 13.663 3.758 -21.724 1.00 57.34 96 CYS A N 1
ATOM 785 C CA . CYS A 1 96 ? 12.831 3.495 -20.564 1.00 57.34 96 CYS A CA 1
ATOM 786 C C . CYS A 1 96 ? 13.184 4.474 -19.439 1.00 57.34 96 CYS A C 1
ATOM 788 O O . CYS A 1 96 ? 14.321 4.521 -18.971 1.00 57.34 96 CYS A O 1
ATOM 790 N N . GLN A 1 97 ? 12.203 5.267 -18.994 1.00 62.97 97 GLN A N 1
ATOM 791 C CA . GLN A 1 97 ? 12.364 6.121 -17.818 1.00 62.97 97 GLN A CA 1
ATOM 792 C C . GLN A 1 97 ? 12.316 5.247 -16.558 1.00 62.97 97 GLN A C 1
ATOM 794 O O . GLN A 1 97 ? 11.267 4.637 -16.315 1.00 62.97 97 GLN A O 1
ATOM 799 N N . PRO A 1 98 ? 13.385 5.167 -15.736 1.00 56.66 98 PRO A N 1
ATOM 800 C CA . PRO A 1 98 ? 13.294 4.515 -14.438 1.00 56.66 98 PRO A CA 1
ATOM 801 C C . PRO A 1 98 ? 12.129 5.107 -13.650 1.00 56.66 98 PRO A C 1
ATOM 803 O O . PRO A 1 98 ? 12.082 6.306 -13.361 1.00 56.66 98 PRO A O 1
ATOM 806 N N . THR A 1 99 ? 11.166 4.241 -13.352 1.00 64.44 99 THR A N 1
ATOM 807 C CA . THR A 1 99 ? 9.969 4.580 -12.596 1.00 64.44 99 THR A CA 1
ATOM 808 C C . THR A 1 99 ? 10.109 3.957 -11.216 1.00 64.44 99 THR A C 1
ATOM 810 O O . THR A 1 99 ? 10.085 2.736 -11.064 1.00 64.44 99 THR A O 1
ATOM 813 N N . VAL A 1 100 ? 10.320 4.792 -10.202 1.00 66.44 100 VAL A N 1
ATOM 814 C CA . VAL A 1 100 ? 10.340 4.350 -8.808 1.00 66.44 100 VAL A CA 1
ATOM 815 C C . VAL A 1 100 ? 8.912 4.392 -8.290 1.00 66.44 100 VAL A C 1
ATOM 817 O O . VAL A 1 100 ? 8.278 5.446 -8.283 1.00 66.44 100 VAL A O 1
ATOM 820 N N . HIS A 1 101 ? 8.415 3.243 -7.846 1.00 72.75 101 HIS A N 1
ATOM 821 C CA . HIS A 1 101 ? 7.126 3.134 -7.176 1.00 72.75 101 HIS A CA 1
ATOM 822 C C . HIS A 1 101 ? 7.345 2.886 -5.688 1.00 72.75 101 HIS A C 1
ATOM 824 O O . HIS A 1 101 ? 8.222 2.103 -5.309 1.00 72.75 101 HIS A O 1
ATOM 830 N N . GLY A 1 102 ? 6.519 3.492 -4.843 1.00 72.81 102 GLY A N 1
ATOM 831 C CA . GLY A 1 102 ? 6.564 3.219 -3.416 1.00 72.81 102 GLY A CA 1
ATOM 832 C C . GLY A 1 102 ? 5.268 3.546 -2.698 1.00 72.81 102 GLY A C 1
ATOM 833 O O . GLY A 1 102 ? 4.391 4.232 -3.220 1.00 72.81 102 GLY A O 1
ATOM 834 N N . ILE A 1 103 ? 5.192 3.040 -1.473 1.00 78.00 103 ILE A N 1
ATOM 835 C CA . ILE A 1 103 ? 4.119 3.305 -0.522 1.00 78.00 103 ILE A CA 1
ATOM 836 C C . ILE A 1 103 ? 4.724 4.089 0.644 1.00 78.00 103 ILE A C 1
ATOM 838 O O . ILE A 1 103 ? 5.811 3.750 1.126 1.00 78.00 103 ILE A O 1
ATOM 842 N N . VAL A 1 104 ? 4.032 5.133 1.091 1.00 82.00 104 VAL A N 1
ATOM 843 C CA . VAL A 1 104 ? 4.306 5.813 2.365 1.00 82.00 104 VAL A CA 1
ATOM 844 C C . VAL A 1 104 ? 3.071 5.694 3.240 1.00 82.00 104 VAL A C 1
ATOM 846 O O . VAL A 1 104 ? 1.972 5.961 2.759 1.00 82.00 104 VAL A O 1
ATOM 849 N N . LYS A 1 105 ? 3.262 5.317 4.507 1.00 84.19 105 LYS A N 1
ATOM 850 C CA . LYS A 1 105 ? 2.197 5.207 5.508 1.00 84.19 105 LYS A CA 1
ATOM 851 C C . LYS A 1 105 ? 2.490 6.110 6.700 1.00 84.19 105 LYS A C 1
ATOM 853 O O . LYS A 1 105 ? 3.650 6.263 7.069 1.00 84.19 105 LYS A O 1
ATOM 858 N N . GLY A 1 106 ? 1.467 6.649 7.345 1.00 79.88 106 GLY A N 1
ATOM 859 C CA . GLY A 1 106 ? 1.597 7.369 8.612 1.00 79.88 106 GLY A CA 1
ATOM 860 C C . GLY A 1 106 ? 0.323 7.265 9.439 1.00 79.88 106 GLY A C 1
ATOM 861 O O . GLY A 1 106 ? -0.756 7.115 8.882 1.00 79.88 106 GLY A O 1
ATOM 862 N N . MET A 1 107 ? 0.437 7.349 10.764 1.00 80.31 107 MET A N 1
ATOM 863 C CA . MET A 1 107 ? -0.729 7.329 11.665 1.00 80.31 107 MET A CA 1
ATOM 864 C C . MET A 1 107 ? -1.461 8.680 11.715 1.00 80.31 107 MET A C 1
ATOM 866 O O . MET A 1 107 ? -2.591 8.764 12.178 1.00 80.31 107 MET A O 1
ATOM 870 N N . THR A 1 108 ? -0.797 9.746 11.267 1.00 76.00 108 THR A N 1
ATOM 871 C CA . THR A 1 108 ? -1.344 11.104 11.146 1.00 76.00 108 THR A CA 1
ATOM 872 C C . THR A 1 108 ? -0.932 11.709 9.812 1.00 76.00 108 THR A C 1
ATOM 874 O O . THR A 1 108 ? 0.086 11.310 9.236 1.00 76.00 108 THR A O 1
ATOM 877 N N . ILE A 1 109 ? -1.666 12.721 9.347 1.00 70.94 109 ILE A N 1
ATOM 878 C CA . ILE A 1 109 ? -1.349 13.447 8.111 1.00 70.94 109 ILE A CA 1
ATOM 879 C C . ILE A 1 109 ? 0.056 14.065 8.183 1.00 70.94 109 ILE A C 1
ATOM 881 O O . ILE A 1 109 ? 0.794 14.049 7.198 1.00 70.94 109 ILE A O 1
ATOM 885 N N . GLU A 1 110 ? 0.452 14.581 9.342 1.00 75.56 110 GLU A N 1
ATOM 886 C CA . GLU A 1 110 ? 1.754 15.204 9.577 1.00 75.56 110 GLU A CA 1
ATOM 887 C C . GLU A 1 110 ? 2.883 14.174 9.474 1.00 75.56 110 GLU A C 1
ATOM 889 O O . GLU A 1 110 ? 3.818 14.369 8.696 1.00 75.56 110 GLU A O 1
ATOM 894 N N . SER A 1 111 ? 2.754 13.038 10.172 1.00 78.62 111 SER A N 1
ATOM 895 C CA . SER A 1 111 ? 3.747 11.954 10.115 1.00 78.62 111 SER A CA 1
ATOM 896 C C . SER A 1 111 ? 3.875 11.364 8.708 1.00 78.62 111 SER A C 1
ATOM 898 O O . SER A 1 111 ? 4.966 11.005 8.267 1.00 78.62 111 SER A O 1
ATOM 900 N N . TYR A 1 112 ? 2.764 11.307 7.975 1.00 80.25 112 TYR A N 1
ATOM 901 C CA . TYR A 1 112 ? 2.719 10.898 6.578 1.00 80.25 112 TYR A CA 1
ATOM 902 C C . TYR A 1 112 ? 3.494 11.877 5.677 1.00 80.25 112 TYR A C 1
ATOM 904 O O . TYR A 1 112 ? 4.355 11.453 4.901 1.00 80.25 112 TYR A O 1
ATOM 912 N N . LYS A 1 113 ? 3.225 13.185 5.788 1.00 73.56 113 LYS A N 1
ATOM 913 C CA . LYS A 1 113 ? 3.880 14.231 4.983 1.00 73.56 113 LYS A CA 1
ATOM 914 C C . LYS A 1 113 ? 5.386 14.273 5.220 1.00 73.56 113 LYS A C 1
ATOM 916 O O . LYS A 1 113 ? 6.154 14.398 4.266 1.00 73.56 113 LYS A O 1
ATOM 921 N N . GLU A 1 114 ? 5.807 14.139 6.474 1.00 84.75 114 GLU A N 1
ATOM 922 C CA . GLU A 1 114 ? 7.220 14.100 6.839 1.00 84.75 114 GLU A CA 1
ATOM 923 C C . GLU A 1 114 ? 7.923 12.875 6.240 1.00 84.75 114 GLU A C 1
ATOM 925 O O . GLU A 1 114 ? 8.976 13.002 5.611 1.00 84.75 114 GLU A O 1
ATOM 930 N N . GLN A 1 115 ? 7.314 11.689 6.340 1.00 81.81 115 GLN A N 1
ATOM 931 C CA . GLN A 1 115 ? 7.870 10.480 5.733 1.00 81.81 115 GLN A CA 1
ATOM 932 C C . GLN A 1 115 ? 7.955 10.571 4.207 1.00 81.81 115 GLN A C 1
ATOM 934 O O . GLN A 1 115 ? 8.949 10.130 3.625 1.00 81.81 115 GLN A O 1
ATOM 939 N N . LEU A 1 116 ? 6.949 11.162 3.556 1.00 79.69 116 LEU A N 1
ATOM 940 C CA . LEU A 1 116 ? 6.962 11.373 2.111 1.00 79.69 116 LEU A CA 1
ATOM 941 C C . LEU A 1 116 ? 8.117 12.292 1.704 1.00 79.69 116 LEU A C 1
ATOM 943 O O . LEU A 1 116 ? 8.894 11.938 0.815 1.00 79.69 116 LEU A O 1
ATOM 947 N N . LYS A 1 117 ? 8.276 13.424 2.397 1.00 81.81 117 LYS A N 1
ATOM 948 C CA . LYS A 1 117 ? 9.377 14.366 2.172 1.00 81.81 117 LYS A CA 1
ATOM 949 C C . LYS A 1 117 ? 10.739 13.683 2.335 1.00 81.81 117 LYS A C 1
ATOM 951 O O . LYS A 1 117 ? 11.543 13.705 1.407 1.00 81.81 117 LYS A O 1
ATOM 956 N N . ASN A 1 118 ? 10.955 12.989 3.453 1.00 84.31 118 ASN A N 1
ATOM 957 C CA . ASN A 1 118 ? 12.210 12.287 3.739 1.00 84.31 118 ASN A CA 1
ATOM 958 C C . ASN A 1 118 ? 12.538 11.223 2.680 1.00 84.31 118 ASN A C 1
ATOM 960 O O . ASN A 1 118 ? 13.702 11.009 2.331 1.00 84.31 118 ASN A O 1
ATOM 964 N N . ARG A 1 119 ? 11.520 10.536 2.150 1.00 81.75 119 ARG A N 1
ATOM 965 C CA . ARG A 1 119 ? 11.699 9.539 1.090 1.00 81.75 119 ARG A CA 1
ATOM 966 C C . ARG A 1 119 ? 12.121 10.194 -0.226 1.00 81.75 119 ARG A C 1
ATOM 968 O O . ARG A 1 119 ? 13.038 9.691 -0.872 1.00 81.75 119 ARG A O 1
ATOM 975 N N . ILE A 1 120 ? 11.481 11.304 -0.597 1.00 76.81 120 ILE A N 1
ATOM 976 C CA . ILE A 1 120 ? 11.819 12.081 -1.797 1.00 76.81 120 ILE A CA 1
ATOM 977 C C . ILE A 1 120 ? 13.252 12.608 -1.705 1.00 76.81 120 ILE A C 1
ATOM 979 O O . ILE A 1 120 ? 14.033 12.395 -2.628 1.00 76.81 120 ILE A O 1
ATOM 983 N N . GLU A 1 121 ? 13.636 13.207 -0.580 1.00 81.44 121 GLU A N 1
ATOM 984 C CA . GLU A 1 121 ? 14.992 13.727 -0.372 1.00 81.44 121 GLU A CA 1
ATOM 985 C C . GLU A 1 121 ? 16.054 12.624 -0.467 1.00 81.44 121 GLU A C 1
ATOM 987 O O . GLU A 1 121 ? 17.034 12.771 -1.196 1.00 81.44 121 GLU A O 1
ATOM 992 N N . LYS A 1 122 ? 15.834 11.467 0.173 1.00 79.56 122 LYS A N 1
ATOM 993 C CA . LYS A 1 122 ? 16.741 10.310 0.051 1.00 79.56 122 LYS A CA 1
ATOM 994 C C . LYS A 1 122 ? 16.862 9.798 -1.380 1.00 79.56 122 LYS A C 1
ATOM 996 O O . LYS A 1 122 ? 17.943 9.364 -1.777 1.00 79.56 122 LYS A O 1
ATOM 1001 N N . MET A 1 123 ? 15.770 9.810 -2.143 1.00 73.56 123 MET A N 1
ATOM 1002 C CA . MET A 1 123 ? 15.820 9.439 -3.554 1.00 73.56 123 MET A CA 1
ATOM 1003 C C . MET A 1 123 ? 16.663 10.438 -4.339 1.00 73.56 123 MET A C 1
ATOM 1005 O O . MET A 1 123 ? 17.503 10.003 -5.112 1.00 73.56 123 MET A O 1
ATOM 1009 N N . LEU A 1 124 ? 16.498 11.743 -4.111 1.00 68.56 124 LEU A N 1
ATOM 1010 C CA . LEU A 1 124 ? 17.260 12.791 -4.800 1.00 68.56 124 LEU A CA 1
ATOM 1011 C C . LEU A 1 124 ? 18.765 12.740 -4.490 1.00 68.56 124 LEU A C 1
ATOM 1013 O O . LEU A 1 124 ? 19.570 12.912 -5.402 1.00 68.56 124 LEU A O 1
ATOM 1017 N N . VAL A 1 125 ? 19.151 12.467 -3.239 1.00 69.81 125 VAL A N 1
ATOM 1018 C CA . VAL A 1 125 ? 20.563 12.436 -2.806 1.00 69.81 125 VAL A CA 1
ATOM 1019 C C . VAL A 1 125 ? 21.317 11.211 -3.333 1.00 69.81 125 VAL A C 1
ATOM 1021 O O . VAL A 1 125 ? 22.481 11.321 -3.701 1.00 69.81 125 VAL A O 1
ATOM 1024 N N . ASN A 1 126 ? 20.667 10.048 -3.416 1.00 62.59 126 ASN A N 1
ATOM 1025 C CA . ASN A 1 126 ? 21.309 8.803 -3.864 1.00 62.59 126 ASN A CA 1
ATOM 1026 C C . ASN A 1 126 ? 21.326 8.632 -5.395 1.00 62.59 126 ASN A C 1
ATOM 1028 O O . ASN A 1 126 ? 21.574 7.534 -5.896 1.00 62.59 126 ASN A O 1
ATOM 1032 N N . MET A 1 127 ? 21.034 9.685 -6.164 1.00 59.06 127 MET A N 1
ATOM 1033 C CA . MET A 1 127 ? 21.059 9.606 -7.622 1.00 59.06 127 MET A CA 1
ATOM 1034 C C . MET A 1 127 ? 22.477 9.805 -8.169 1.00 59.06 127 MET A C 1
ATOM 1036 O O . MET A 1 127 ? 23.101 10.823 -7.868 1.00 59.06 127 MET A O 1
ATOM 1040 N N . PRO A 1 128 ? 22.972 8.909 -9.046 1.00 56.31 128 PRO A N 1
ATOM 1041 C CA . PRO A 1 128 ? 24.202 9.172 -9.777 1.00 56.31 128 PRO A CA 1
ATOM 1042 C C . PRO A 1 128 ? 24.033 10.430 -10.651 1.00 56.31 128 PRO A C 1
ATOM 1044 O O . PRO A 1 128 ? 22.931 10.663 -11.179 1.00 56.31 128 PRO A O 1
ATOM 1047 N N . PRO A 1 129 ? 25.093 11.250 -10.796 1.00 52.91 129 PRO A N 1
ATOM 1048 C CA . PRO A 1 129 ? 25.052 12.453 -11.616 1.00 52.91 129 PRO A CA 1
ATOM 1049 C C . PRO A 1 129 ? 24.712 12.091 -13.063 1.00 52.91 129 PRO A C 1
ATOM 1051 O O . PRO A 1 129 ? 25.077 11.020 -13.551 1.00 52.91 129 PRO A O 1
ATOM 1054 N N . ASN A 1 130 ? 23.987 12.984 -13.743 1.00 48.50 130 ASN A N 1
ATOM 1055 C CA . ASN A 1 130 ? 23.672 12.815 -15.160 1.00 48.50 130 ASN A CA 1
ATOM 1056 C C . ASN A 1 130 ? 24.986 12.624 -15.938 1.00 48.50 130 ASN A C 1
ATOM 1058 O O . ASN A 1 130 ? 25.863 13.488 -15.816 1.00 48.50 130 ASN A O 1
ATOM 1062 N N . PRO A 1 131 ? 25.146 11.540 -16.718 1.00 46.72 131 PRO A N 1
ATOM 1063 C CA . PRO A 1 131 ? 26.262 11.458 -17.644 1.00 46.72 131 PRO A CA 1
ATOM 1064 C C . PRO A 1 131 ? 26.103 12.610 -18.644 1.00 46.72 131 PRO A C 1
ATOM 1066 O O . PRO A 1 131 ? 25.026 12.782 -19.222 1.00 46.72 131 PRO A O 1
ATOM 1069 N N . LYS A 1 132 ? 27.137 13.453 -18.726 1.00 41.94 132 LYS A N 1
ATOM 1070 C CA . LYS A 1 132 ? 27.242 14.522 -19.725 1.00 41.94 132 LYS A CA 1
ATOM 1071 C C . LYS A 1 132 ? 27.303 13.934 -21.127 1.00 41.94 132 LYS A C 1
ATOM 1073 O O . LYS A 1 132 ? 27.926 12.859 -21.268 1.00 41.94 132 LYS A O 1
#

Foldseek 3Di:
DVVVVVVVVVVVVVVCVVVPQQFKKKKWWDFPVVDDPQFGDTDIDIGTDRDDVRNVVVVVVCCVVVVPPDIDMDIGGSQKDKDWDWDWADAPPDPGTDIDIDMFIDSDPVRRVVRVVVVVVVVVVPDDDHDD